Protein AF-A0A7X2IQ51-F1 (afdb_monomer_lite)

Organism: NCBI:txid2666085

Radius of gyration: 14.12 Å; chains: 1; bounding box: 24×48×23 Å

Sequence (62 aa):
MEKSADRPKHIRTDMWTREVVDQAIAAMPAIGLRQAAEFLSAMKVPPDIAVRTLVYPHRRRN

Structure (mmCIF, N/CA/C/O backbone):
data_AF-A0A7X2IQ51-F1
#
_entry.id   AF-A0A7X2IQ51-F1
#
loop_
_atom_site.group_PDB
_atom_site.id
_atom_site.type_symbol
_atom_site.label_atom_id
_atom_site.label_alt_id
_atom_site.label_comp_id
_atom_site.label_asym_id
_atom_site.label_entity_id
_atom_site.label_seq_id
_atom_site.pdbx_PDB_ins_code
_atom_site.Cartn_x
_atom_site.Cartn_y
_atom_site.Cartn_z
_atom_site.occupancy
_atom_site.B_iso_or_equiv
_atom_site.auth_seq_id
_atom_site.auth_comp_id
_atom_site.auth_asym_id
_atom_site.auth_atom_id
_atom_site.pdbx_PDB_model_num
ATOM 1 N N . MET A 1 1 ? 16.125 -41.251 10.472 1.00 42.06 1 MET A N 1
ATOM 2 C CA . MET A 1 1 ? 16.643 -40.162 9.617 1.00 42.06 1 MET A CA 1
ATOM 3 C C . MET A 1 1 ? 15.734 -38.963 9.795 1.00 42.06 1 MET A C 1
ATOM 5 O O . MET A 1 1 ? 14.568 -39.016 9.424 1.00 42.06 1 MET A O 1
ATOM 9 N N . GLU A 1 2 ? 16.249 -37.963 10.500 1.00 37.22 2 GLU A N 1
ATOM 10 C CA . GLU A 1 2 ? 15.597 -36.704 10.861 1.00 37.22 2 GLU A CA 1
ATOM 11 C C . GLU A 1 2 ? 15.110 -35.959 9.610 1.00 37.22 2 GLU A C 1
ATOM 13 O O . GLU A 1 2 ? 15.883 -35.720 8.683 1.00 37.22 2 GLU A O 1
ATOM 18 N N . LYS A 1 3 ? 13.826 -35.582 9.571 1.00 42.91 3 LYS A N 1
ATOM 19 C CA . LYS A 1 3 ? 13.335 -34.595 8.604 1.00 42.91 3 LYS A CA 1
ATOM 20 C C . LYS A 1 3 ? 13.861 -33.233 9.045 1.00 42.91 3 LYS A C 1
ATOM 22 O O . LYS A 1 3 ? 13.224 -32.561 9.853 1.00 42.91 3 LYS A O 1
ATOM 27 N N . SER A 1 4 ? 15.016 -32.834 8.524 1.00 37.78 4 SER A N 1
ATOM 28 C CA . SER A 1 4 ? 15.488 -31.457 8.625 1.00 37.78 4 SER A CA 1
ATOM 29 C C . SER A 1 4 ? 14.450 -30.558 7.966 1.00 37.78 4 SER A C 1
ATOM 31 O O . SER A 1 4 ? 14.326 -30.517 6.744 1.00 37.78 4 SER A O 1
ATOM 33 N N . ALA A 1 5 ? 13.648 -29.892 8.794 1.00 53.00 5 ALA A N 1
ATOM 34 C CA . ALA A 1 5 ? 12.778 -28.818 8.369 1.00 53.00 5 ALA A CA 1
ATOM 35 C C . ALA A 1 5 ? 13.674 -27.713 7.805 1.00 53.00 5 ALA A C 1
ATOM 37 O O . ALA A 1 5 ? 14.222 -26.906 8.560 1.00 53.00 5 ALA A O 1
ATOM 38 N N . ASP A 1 6 ? 13.840 -27.715 6.484 1.00 45.09 6 ASP A N 1
ATOM 39 C CA . ASP A 1 6 ? 14.379 -26.600 5.721 1.00 45.09 6 ASP A CA 1
ATOM 40 C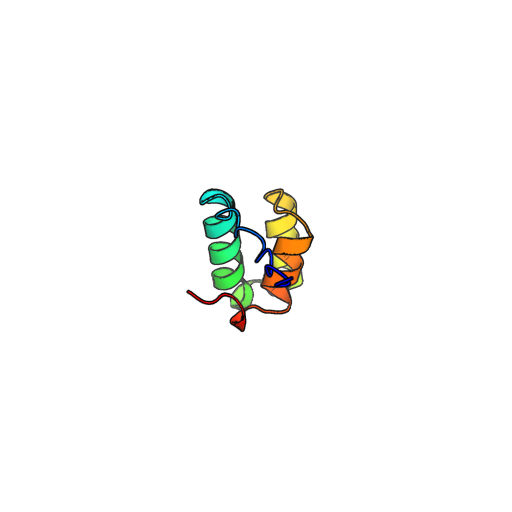 C . ASP A 1 6 ? 13.405 -25.434 5.907 1.00 45.09 6 ASP A C 1
ATOM 42 O O . ASP A 1 6 ? 12.436 -25.249 5.171 1.00 45.09 6 ASP A O 1
ATOM 46 N N . ARG A 1 7 ? 13.566 -24.713 7.021 1.00 52.12 7 ARG A N 1
ATOM 47 C CA . ARG A 1 7 ? 12.858 -23.458 7.236 1.00 52.12 7 ARG A CA 1
ATOM 48 C C . ARG A 1 7 ? 13.355 -22.571 6.107 1.00 52.12 7 ARG A C 1
ATOM 50 O O . ARG A 1 7 ? 14.568 -22.348 6.069 1.00 52.12 7 ARG A O 1
ATOM 57 N N . PRO A 1 8 ? 12.481 -22.087 5.207 1.00 50.44 8 PRO A N 1
ATOM 58 C CA . PRO A 1 8 ? 12.928 -21.259 4.104 1.00 50.44 8 PRO A CA 1
ATOM 59 C C . PRO A 1 8 ? 13.738 -20.130 4.721 1.00 50.44 8 PRO A C 1
ATOM 61 O O . PRO A 1 8 ? 13.211 -19.373 5.543 1.00 50.44 8 PRO A O 1
ATOM 64 N N . LYS A 1 9 ? 15.044 -20.092 4.415 1.00 47.22 9 LYS A N 1
ATOM 65 C CA . LYS A 1 9 ? 15.925 -18.992 4.802 1.00 47.22 9 LYS A CA 1
ATOM 66 C C . LYS A 1 9 ? 15.178 -17.748 4.373 1.00 47.22 9 LYS A C 1
ATOM 68 O O . LYS A 1 9 ? 14.972 -17.5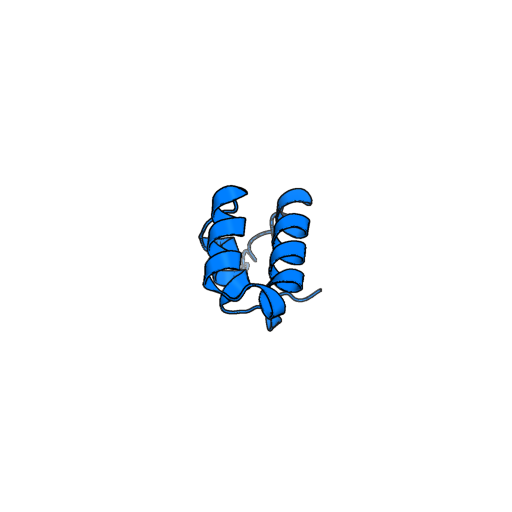49 3.180 1.00 47.22 9 LYS A O 1
ATOM 73 N N . HIS 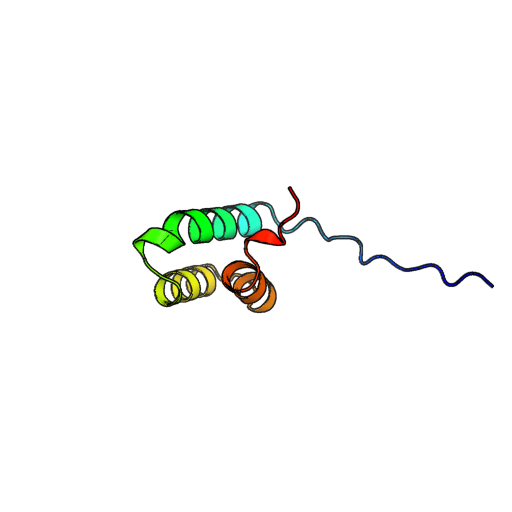A 1 10 ? 14.677 -17.000 5.351 1.00 52.41 10 HIS A N 1
ATOM 74 C CA . HIS A 1 10 ? 13.930 -15.780 5.122 1.00 52.41 10 HIS A CA 1
ATOM 75 C C . HIS A 1 10 ? 14.934 -14.860 4.438 1.00 52.41 10 HIS A C 1
ATOM 77 O O . HIS A 1 10 ? 15.773 -14.255 5.107 1.00 52.41 10 HIS A O 1
ATOM 83 N N . ILE A 1 11 ? 14.945 -14.872 3.100 1.00 51.88 11 ILE A N 1
ATOM 84 C CA . ILE A 1 11 ? 15.688 -13.919 2.291 1.00 51.88 11 ILE A CA 1
ATOM 85 C C . ILE A 1 11 ? 15.228 -12.601 2.872 1.00 51.88 11 ILE A C 1
ATOM 87 O O . ILE A 1 11 ? 14.028 -12.314 2.848 1.00 51.88 11 ILE A O 1
ATOM 91 N N . ARG A 1 12 ? 16.141 -11.907 3.559 1.00 54.62 12 ARG A N 1
ATOM 92 C CA . ARG A 1 12 ? 15.859 -10.607 4.150 1.00 54.62 12 ARG A CA 1
ATOM 93 C C . ARG A 1 12 ? 15.281 -9.802 3.002 1.00 54.62 12 ARG A C 1
ATOM 95 O O . ARG A 1 12 ? 15.999 -9.530 2.047 1.00 54.62 12 ARG A O 1
ATOM 102 N N . THR A 1 13 ? 13.968 -9.582 3.040 1.00 60.72 13 THR A N 1
ATOM 103 C CA . THR A 1 13 ? 13.269 -8.782 2.045 1.00 60.72 13 THR A CA 1
ATOM 104 C C . THR A 1 13 ? 14.085 -7.512 1.899 1.00 60.72 13 THR A C 1
ATOM 106 O O . THR A 1 13 ? 14.424 -6.909 2.919 1.00 60.72 13 THR A O 1
ATOM 109 N N . ASP A 1 14 ? 14.475 -7.204 0.663 1.00 72.44 14 ASP A N 1
ATOM 110 C CA . ASP A 1 14 ? 15.289 -6.040 0.329 1.00 72.44 14 ASP A CA 1
ATOM 111 C C . ASP A 1 14 ? 14.781 -4.821 1.118 1.00 72.44 14 ASP A C 1
ATOM 113 O O . ASP A 1 14 ? 13.561 -4.629 1.214 1.00 72.44 14 ASP A O 1
ATOM 117 N N . MET A 1 15 ? 15.680 -4.053 1.749 1.00 79.44 15 MET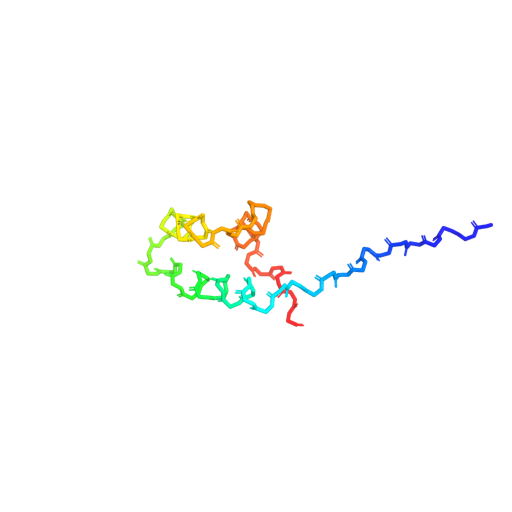 A N 1
ATOM 118 C CA . MET A 1 15 ? 15.289 -2.949 2.642 1.00 79.44 15 MET A CA 1
ATOM 119 C C . MET A 1 15 ? 14.339 -1.987 1.932 1.00 79.44 15 MET A C 1
ATOM 121 O O . MET A 1 15 ? 13.349 -1.558 2.517 1.00 79.44 15 MET A O 1
ATOM 125 N N . TRP A 1 16 ? 14.569 -1.772 0.638 1.00 84.12 16 TRP A N 1
ATOM 126 C CA . TRP A 1 16 ? 13.708 -0.955 -0.200 1.00 84.12 16 TRP A CA 1
ATOM 127 C C . TRP A 1 16 ? 12.272 -1.491 -0.281 1.00 84.12 16 TRP A C 1
ATOM 129 O O . TRP A 1 16 ? 11.305 -0.762 -0.074 1.00 84.12 16 TRP A O 1
ATOM 139 N N . THR A 1 17 ? 12.110 -2.800 -0.498 1.00 83.31 17 THR A N 1
ATOM 140 C CA . THR A 1 17 ? 10.778 -3.427 -0.531 1.00 83.31 17 THR A CA 1
ATOM 141 C C . THR A 1 17 ? 10.100 -3.336 0.836 1.00 83.31 17 THR A C 1
ATOM 143 O O . THR A 1 17 ? 8.877 -3.221 0.922 1.00 83.31 17 THR A O 1
ATOM 146 N N . ARG A 1 18 ? 10.880 -3.388 1.925 1.00 83.00 18 ARG A N 1
ATOM 147 C CA . ARG A 1 18 ? 10.352 -3.245 3.282 1.00 83.00 18 ARG A CA 1
ATOM 148 C C . ARG A 1 18 ? 9.776 -1.849 3.510 1.00 83.00 18 ARG A C 1
ATOM 150 O O . ARG A 1 18 ? 8.637 -1.774 3.957 1.00 83.00 18 ARG A O 1
ATOM 157 N N . GLU A 1 19 ? 10.517 -0.806 3.145 1.00 88.00 19 GLU A N 1
ATOM 158 C CA . GLU A 1 19 ? 10.104 0.594 3.297 1.00 88.00 19 GLU A CA 1
ATOM 159 C C . GLU A 1 19 ? 8.878 0.936 2.450 1.00 88.00 19 GLU A C 1
ATOM 161 O O . GLU A 1 19 ? 7.927 1.521 2.961 1.00 88.00 19 GLU A O 1
ATOM 166 N N . VAL A 1 20 ? 8.848 0.504 1.185 1.00 89.06 20 VAL A N 1
ATOM 167 C CA . VAL A 1 20 ? 7.689 0.706 0.299 1.00 89.06 20 VAL A CA 1
ATOM 168 C C . VAL A 1 20 ? 6.432 0.062 0.889 1.00 89.06 20 VAL A C 1
ATOM 170 O O . VAL A 1 20 ? 5.354 0.658 0.891 1.00 89.06 20 VAL A O 1
ATOM 173 N N . VAL A 1 21 ? 6.562 -1.154 1.421 1.00 86.81 21 VAL A N 1
ATOM 174 C CA . VAL A 1 21 ? 5.458 -1.846 2.092 1.00 86.81 21 VAL A CA 1
ATOM 175 C C . VAL A 1 21 ? 5.025 -1.113 3.363 1.00 86.81 21 VAL A C 1
ATOM 177 O O . VAL A 1 21 ? 3.827 -0.943 3.575 1.00 86.81 21 VAL A O 1
ATOM 180 N N . ASP A 1 22 ? 5.963 -0.654 4.189 1.00 87.94 22 ASP A N 1
ATOM 181 C CA . ASP A 1 22 ? 5.646 0.057 5.432 1.00 87.94 22 ASP A CA 1
ATOM 182 C C . ASP A 1 22 ? 4.956 1.404 5.146 1.00 87.94 22 ASP A C 1
ATOM 184 O O . ASP A 1 22 ? 3.970 1.746 5.802 1.00 87.94 22 ASP A O 1
ATOM 188 N N . GLN A 1 23 ? 5.381 2.117 4.099 1.00 88.19 23 GLN A N 1
ATOM 189 C CA . GLN A 1 23 ? 4.709 3.322 3.612 1.00 88.19 23 GLN A CA 1
ATOM 190 C C . GLN A 1 23 ? 3.284 3.022 3.128 1.00 88.19 23 GLN A C 1
ATOM 192 O O . GLN A 1 23 ? 2.358 3.766 3.452 1.00 88.19 23 GLN A O 1
ATOM 197 N N . ALA A 1 24 ? 3.084 1.920 2.397 1.00 88.94 24 ALA A N 1
ATOM 198 C CA . ALA A 1 24 ? 1.756 1.506 1.954 1.00 88.94 24 ALA A CA 1
ATOM 199 C C . ALA A 1 24 ? 0.833 1.191 3.144 1.00 88.94 24 ALA A C 1
ATOM 201 O O . ALA A 1 24 ? -0.310 1.642 3.157 1.00 88.94 24 ALA A O 1
ATOM 202 N N . ILE A 1 25 ? 1.329 0.483 4.167 1.00 85.38 25 ILE A N 1
ATOM 203 C CA . ILE A 1 25 ? 0.571 0.183 5.395 1.00 85.38 25 ILE A CA 1
ATOM 204 C C . ILE A 1 25 ? 0.207 1.472 6.140 1.00 85.38 25 ILE A C 1
ATOM 206 O O . ILE A 1 25 ? -0.928 1.621 6.588 1.00 85.38 25 ILE A O 1
ATOM 210 N N . ALA A 1 26 ? 1.145 2.413 6.265 1.00 88.81 26 ALA A N 1
ATOM 211 C CA . ALA A 1 26 ? 0.894 3.684 6.938 1.00 88.81 26 ALA A CA 1
ATOM 212 C C . ALA A 1 26 ? -0.136 4.547 6.188 1.00 88.81 26 ALA A C 1
ATOM 214 O O . ALA A 1 26 ? -0.955 5.215 6.815 1.00 88.81 26 ALA A O 1
ATOM 215 N N . ALA A 1 27 ? -0.119 4.512 4.853 1.00 86.88 27 ALA A N 1
ATOM 216 C CA . ALA A 1 27 ? -1.046 5.264 4.012 1.00 86.88 27 ALA A CA 1
ATOM 217 C C . ALA A 1 27 ? -2.421 4.590 3.863 1.00 86.88 27 ALA A C 1
ATOM 219 O O . ALA A 1 27 ? -3.409 5.279 3.606 1.00 86.88 27 ALA A O 1
ATOM 220 N N . MET A 1 28 ? -2.511 3.265 4.039 1.00 85.50 28 MET A N 1
ATOM 221 C CA . MET A 1 28 ? -3.730 2.469 3.837 1.00 85.50 28 MET A CA 1
ATOM 222 C C . MET A 1 28 ? -4.994 3.042 4.505 1.00 85.50 28 MET A C 1
ATOM 224 O O . MET A 1 28 ? -6.022 3.077 3.828 1.00 85.50 28 MET A O 1
ATOM 228 N N . PRO A 1 29 ? -4.975 3.509 5.772 1.00 85.44 29 PRO A N 1
ATOM 229 C CA . PRO A 1 29 ? -6.159 4.095 6.407 1.00 85.44 29 PRO A CA 1
ATOM 230 C C . PRO A 1 29 ? -6.673 5.366 5.719 1.00 85.44 29 PRO A C 1
ATOM 232 O O . PRO A 1 29 ? -7.857 5.669 5.820 1.00 85.44 29 PRO A O 1
ATOM 235 N N . ALA A 1 30 ? -5.802 6.103 5.026 1.00 89.88 30 ALA A N 1
ATOM 236 C CA . ALA A 1 30 ? -6.148 7.349 4.348 1.00 89.88 30 ALA A CA 1
ATOM 237 C C . ALA A 1 30 ? -6.597 7.132 2.891 1.00 89.88 30 ALA A C 1
ATOM 239 O O . ALA A 1 30 ? -7.532 7.787 2.440 1.00 89.88 30 ALA A O 1
ATOM 240 N N . ILE A 1 31 ? -5.941 6.222 2.160 1.00 89.31 31 ILE A N 1
ATOM 241 C CA . ILE A 1 31 ? -6.142 6.026 0.707 1.00 89.31 31 ILE A CA 1
ATOM 242 C C . ILE A 1 31 ? -7.001 4.792 0.367 1.00 89.31 31 ILE A C 1
ATOM 244 O O . ILE A 1 31 ? -7.532 4.648 -0.734 1.00 89.31 31 ILE A O 1
ATOM 248 N N . GLY A 1 32 ? -7.160 3.875 1.322 1.00 88.50 32 GLY A N 1
ATOM 249 C CA . GLY A 1 32 ? -7.885 2.623 1.142 1.00 88.50 32 GLY A CA 1
ATOM 250 C C . GLY A 1 32 ? -7.099 1.538 0.392 1.00 88.50 32 GLY A C 1
ATOM 251 O O . GLY A 1 32 ? -6.023 1.747 -0.169 1.00 88.50 32 GLY A O 1
ATOM 252 N N . LEU A 1 33 ? -7.665 0.328 0.383 1.00 86.88 33 LEU A N 1
ATOM 253 C CA . LEU A 1 33 ? -6.993 -0.890 -0.090 1.00 86.88 33 LEU A CA 1
ATOM 254 C C . LEU A 1 33 ? -6.635 -0.851 -1.585 1.00 86.88 33 LEU A C 1
ATOM 256 O O . LEU A 1 33 ? -5.565 -1.308 -1.979 1.00 86.88 33 LEU A O 1
ATOM 260 N N . ARG A 1 34 ? -7.517 -0.290 -2.420 1.00 88.88 34 ARG A N 1
ATOM 261 C CA . ARG A 1 34 ? -7.303 -0.207 -3.871 1.00 88.88 34 ARG A CA 1
ATOM 262 C C . ARG A 1 34 ? -6.107 0.682 -4.215 1.00 88.88 34 ARG A C 1
ATOM 264 O O . ARG A 1 34 ? -5.232 0.247 -4.955 1.00 88.88 34 ARG A O 1
ATOM 271 N N . GLN A 1 35 ? -6.045 1.889 -3.651 1.00 88.94 35 GLN A N 1
ATOM 272 C CA . GLN A 1 35 ? -4.937 2.814 -3.909 1.00 88.94 35 GLN A CA 1
ATOM 273 C C . GLN A 1 35 ? -3.621 2.293 -3.321 1.00 88.94 35 GLN A C 1
ATOM 275 O O . GLN A 1 35 ? -2.574 2.439 -3.946 1.00 88.94 35 GLN A O 1
ATOM 280 N N . ALA A 1 36 ? -3.662 1.601 -2.178 1.00 89.12 36 ALA A N 1
ATOM 281 C CA . ALA A 1 36 ? -2.485 0.920 -1.643 1.00 89.12 36 ALA A CA 1
ATOM 282 C C . ALA A 1 36 ? -1.974 -0.195 -2.580 1.00 89.12 36 ALA A C 1
ATOM 284 O O . ALA A 1 36 ? -0.768 -0.313 -2.795 1.00 89.12 36 ALA A O 1
ATOM 285 N N . ALA A 1 37 ? -2.868 -0.983 -3.186 1.00 88.06 37 ALA A N 1
ATOM 286 C CA . ALA A 1 37 ? -2.494 -2.000 -4.172 1.00 88.06 37 ALA A CA 1
ATOM 287 C C . ALA A 1 37 ? -1.886 -1.384 -5.445 1.00 88.06 37 ALA A C 1
ATOM 289 O O . ALA A 1 37 ? -0.877 -1.877 -5.953 1.00 88.06 37 ALA A O 1
ATOM 290 N N . GLU A 1 38 ? -2.469 -0.288 -5.936 1.00 90.38 38 GLU A N 1
ATOM 291 C CA . GLU A 1 38 ? -1.960 0.459 -7.090 1.00 90.38 38 GLU A CA 1
ATOM 292 C C . GLU A 1 38 ? -0.558 1.028 -6.813 1.00 90.38 38 GLU A C 1
ATOM 294 O O . GLU A 1 38 ? 0.337 0.871 -7.645 1.00 90.38 38 GLU A O 1
ATOM 299 N N . PHE A 1 39 ? -0.326 1.591 -5.623 1.00 90.38 39 PHE A N 1
ATOM 300 C CA . PHE A 1 39 ? 0.990 2.073 -5.194 1.00 90.38 39 PHE A CA 1
ATOM 301 C C . PHE A 1 39 ? 2.041 0.953 -5.168 1.00 90.38 39 PHE A C 1
ATOM 303 O O . PHE A 1 39 ? 3.112 1.096 -5.755 1.00 90.38 39 PHE A O 1
ATOM 310 N N . LEU A 1 40 ? 1.729 -0.198 -4.563 1.00 89.44 40 LEU A N 1
ATOM 311 C CA . LEU A 1 40 ? 2.648 -1.344 -4.515 1.00 89.44 40 LEU A CA 1
ATOM 312 C C . LEU A 1 40 ? 2.976 -1.883 -5.918 1.00 89.44 40 LEU A C 1
ATOM 314 O O . LEU A 1 40 ? 4.128 -2.218 -6.202 1.00 89.44 40 LEU A O 1
ATOM 318 N N . SER A 1 41 ? 1.983 -1.915 -6.811 1.00 88.25 41 SER A N 1
ATOM 319 C CA . SER A 1 41 ? 2.169 -2.302 -8.213 1.00 88.25 41 SER A CA 1
ATOM 320 C C . SER A 1 41 ? 3.043 -1.300 -8.977 1.00 88.25 41 SER A C 1
ATOM 322 O O . SER A 1 41 ? 3.926 -1.700 -9.742 1.00 88.25 41 SER A O 1
ATOM 324 N N . ALA A 1 42 ? 2.832 0.003 -8.764 1.00 91.75 42 ALA A N 1
ATOM 325 C CA . ALA A 1 42 ? 3.646 1.061 -9.362 1.00 91.75 42 ALA A CA 1
ATOM 326 C C . ALA A 1 42 ? 5.111 0.959 -8.9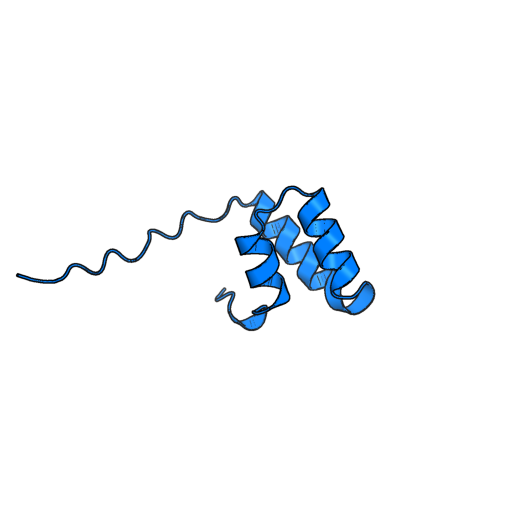13 1.00 91.75 42 ALA A C 1
ATOM 328 O O . ALA A 1 42 ? 6.024 1.080 -9.729 1.00 91.75 42 ALA A O 1
ATOM 329 N N . MET A 1 43 ? 5.322 0.615 -7.642 1.00 91.75 43 MET A N 1
ATOM 330 C CA . MET A 1 43 ? 6.631 0.392 -7.035 1.00 91.75 43 MET A CA 1
ATOM 331 C C . MET A 1 43 ? 7.213 -0.999 -7.324 1.00 91.75 43 MET A C 1
ATOM 333 O O . MET A 1 43 ? 8.141 -1.419 -6.649 1.00 91.75 43 MET A O 1
ATOM 337 N N . LYS A 1 44 ? 6.695 -1.749 -8.308 1.00 88.75 44 LYS A N 1
ATOM 338 C CA . LYS A 1 44 ? 7.241 -3.057 -8.732 1.00 88.75 44 LYS A CA 1
ATOM 339 C C . LYS A 1 44 ? 7.416 -4.070 -7.588 1.00 88.75 44 LYS A C 1
ATOM 341 O O . LYS A 1 44 ? 8.247 -4.973 -7.682 1.00 88.75 44 LYS A O 1
ATOM 346 N N . VAL A 1 45 ? 6.620 -3.951 -6.525 1.00 84.75 45 VAL A N 1
ATOM 347 C CA . VAL A 1 45 ? 6.633 -4.916 -5.426 1.00 84.75 45 VAL A CA 1
ATOM 348 C C . VAL A 1 45 ? 6.027 -6.231 -5.931 1.00 84.75 45 VAL A C 1
ATOM 350 O O . VAL A 1 45 ? 4.972 -6.206 -6.569 1.00 84.75 45 VAL A O 1
ATOM 353 N N . PRO A 1 46 ? 6.652 -7.389 -5.651 1.00 83.12 46 PRO A N 1
ATOM 354 C CA . PRO A 1 46 ? 6.105 -8.681 -6.040 1.00 83.12 46 PRO A CA 1
ATOM 355 C C . PRO A 1 46 ? 4.657 -8.878 -5.553 1.00 83.12 46 PRO A C 1
ATOM 357 O O . PRO A 1 46 ? 4.363 -8.556 -4.393 1.00 83.12 46 PRO A O 1
ATOM 360 N N . PRO A 1 47 ? 3.762 -9.459 -6.378 1.00 80.88 47 PRO A N 1
ATOM 361 C CA . PRO A 1 47 ? 2.347 -9.618 -6.038 1.00 80.88 47 PRO A CA 1
ATOM 362 C C . PRO A 1 47 ? 2.134 -10.390 -4.734 1.00 80.88 47 PRO A C 1
ATOM 364 O O . PRO A 1 47 ? 1.309 -9.999 -3.914 1.00 80.88 47 PRO A O 1
ATOM 367 N N . ASP A 1 48 ? 2.930 -11.434 -4.485 1.00 81.69 48 ASP A N 1
ATOM 368 C CA . ASP A 1 48 ? 2.867 -12.229 -3.255 1.00 81.69 48 ASP A CA 1
ATOM 369 C C . ASP A 1 48 ? 3.136 -11.401 -1.991 1.00 81.69 48 ASP A C 1
ATOM 371 O O . ASP A 1 48 ? 2.530 -11.629 -0.941 1.00 81.69 48 ASP A O 1
ATOM 375 N N . ILE A 1 49 ? 4.038 -10.417 -2.081 1.00 80.50 49 ILE A N 1
ATOM 376 C CA . ILE A 1 49 ? 4.364 -9.514 -0.972 1.00 80.50 49 ILE A CA 1
ATOM 377 C C . ILE A 1 49 ? 3.242 -8.491 -0.796 1.00 80.50 49 ILE A C 1
ATOM 379 O O . ILE A 1 49 ? 2.821 -8.243 0.335 1.00 80.50 49 ILE A O 1
ATOM 383 N N . ALA A 1 50 ? 2.717 -7.944 -1.893 1.00 83.62 50 ALA A N 1
ATOM 384 C CA . ALA A 1 50 ? 1.604 -7.004 -1.852 1.00 83.62 50 ALA A CA 1
ATOM 385 C C . ALA A 1 50 ? 0.339 -7.640 -1.250 1.00 83.62 50 ALA A C 1
ATOM 387 O O . ALA A 1 50 ? -0.240 -7.097 -0.313 1.00 83.62 50 ALA A O 1
ATOM 388 N N . VAL A 1 51 ? -0.037 -8.844 -1.691 1.00 82.94 51 VAL A N 1
ATOM 389 C CA . VAL A 1 51 ? -1.187 -9.585 -1.146 1.00 82.94 51 VAL A CA 1
ATOM 390 C C . VAL A 1 51 ? -0.981 -9.906 0.332 1.00 82.94 51 VAL A C 1
ATOM 392 O O . V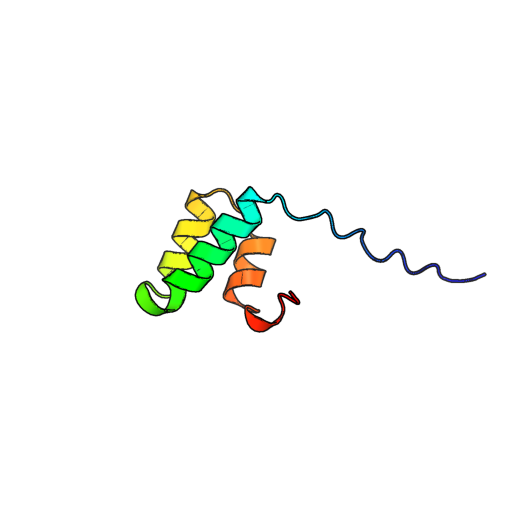AL A 1 51 ? -1.884 -9.688 1.136 1.00 82.94 51 VAL A O 1
ATOM 395 N N . ARG A 1 52 ? 0.212 -10.364 0.735 1.00 82.19 52 ARG A N 1
ATOM 396 C CA . ARG A 1 52 ? 0.516 -10.590 2.159 1.00 82.19 52 ARG A CA 1
ATOM 397 C C . ARG A 1 52 ? 0.365 -9.322 2.993 1.00 82.19 52 ARG A C 1
ATOM 399 O O . ARG A 1 52 ? -0.155 -9.400 4.101 1.00 82.19 52 ARG A O 1
ATOM 406 N N . THR A 1 53 ? 0.800 -8.188 2.456 1.00 77.69 53 THR A N 1
ATOM 407 C CA . THR A 1 53 ? 0.715 -6.878 3.112 1.00 77.69 53 THR A CA 1
ATOM 408 C C . THR A 1 53 ? -0.737 -6.454 3.319 1.00 77.69 53 THR A C 1
ATOM 410 O O . THR A 1 53 ? -1.111 -6.063 4.420 1.00 77.69 53 THR A O 1
ATOM 413 N N . LEU A 1 54 ? -1.560 -6.575 2.277 1.00 79.00 54 LEU A N 1
ATOM 414 C CA . LEU A 1 54 ? -2.951 -6.121 2.287 1.00 79.00 54 LEU A CA 1
ATOM 415 C C . LEU A 1 54 ? -3.883 -7.065 3.063 1.00 79.00 54 LEU A C 1
ATOM 417 O O . LEU A 1 54 ? -4.806 -6.603 3.727 1.00 79.00 54 LEU A O 1
ATOM 421 N N . VAL A 1 55 ? -3.657 -8.381 2.983 1.00 80.62 55 VAL A N 1
ATOM 422 C CA . VAL A 1 55 ? -4.539 -9.404 3.578 1.00 80.62 55 VAL A CA 1
ATOM 423 C C . VAL A 1 55 ? -4.126 -9.762 5.008 1.00 80.62 55 VAL A C 1
ATOM 425 O O . VAL A 1 55 ? -4.978 -10.072 5.837 1.00 80.62 55 VAL A O 1
ATOM 428 N N . TYR A 1 56 ? -2.827 -9.716 5.325 1.00 73.00 56 TYR A N 1
ATOM 429 C CA . TYR A 1 56 ? -2.294 -10.137 6.624 1.00 73.00 56 TYR A CA 1
ATOM 430 C C . TYR A 1 56 ? -1.351 -9.096 7.253 1.00 73.00 56 TYR A C 1
ATOM 432 O O . TYR A 1 56 ? -0.211 -9.438 7.597 1.00 73.00 56 TYR A O 1
ATOM 440 N N . PRO A 1 57 ? -1.807 -7.851 7.486 1.00 65.44 57 PRO A N 1
ATOM 441 C CA . PRO A 1 57 ? -0.960 -6.797 8.050 1.00 65.44 57 PRO A CA 1
ATOM 442 C C . PRO A 1 57 ? -0.392 -7.179 9.429 1.00 65.44 57 PRO A C 1
ATOM 444 O O . PRO A 1 57 ? 0.769 -6.912 9.725 1.00 65.44 57 PRO A O 1
ATOM 447 N N . HIS A 1 58 ? -1.157 -7.916 10.244 1.00 64.88 58 HIS A N 1
ATOM 448 C CA . HIS A 1 58 ? -0.754 -8.355 11.589 1.00 64.88 58 HIS A CA 1
ATOM 449 C C . HIS A 1 58 ? 0.235 -9.530 11.617 1.00 64.88 58 HIS A C 1
ATOM 451 O O . HIS A 1 58 ? 0.728 -9.897 12.681 1.00 64.88 58 HIS A O 1
ATOM 457 N N . ARG A 1 59 ? 0.517 -10.163 10.470 1.00 61.06 59 ARG A N 1
ATOM 458 C CA . ARG A 1 59 ? 1.400 -11.339 10.399 1.00 61.06 59 ARG A CA 1
ATOM 459 C C . ARG A 1 59 ? 2.860 -10.968 10.121 1.00 61.06 59 ARG A C 1
ATOM 461 O O . ARG A 1 59 ? 3.719 -11.853 10.148 1.00 61.06 59 ARG A O 1
ATOM 468 N N . ARG A 1 60 ? 3.167 -9.679 9.907 1.00 59.47 60 ARG A N 1
ATOM 469 C CA . ARG A 1 60 ? 4.540 -9.154 9.965 1.00 59.47 60 ARG A CA 1
ATOM 470 C C . ARG A 1 60 ? 4.997 -9.150 11.425 1.00 59.47 60 ARG A C 1
ATOM 472 O O . ARG A 1 60 ? 4.755 -8.217 12.178 1.00 59.47 60 ARG A O 1
ATOM 479 N N . ARG A 1 61 ? 5.629 -10.248 11.831 1.00 54.69 61 ARG A N 1
ATOM 480 C CA . ARG A 1 61 ? 6.341 -10.351 13.105 1.00 54.69 61 ARG A CA 1
ATOM 481 C C . ARG A 1 61 ? 7.589 -9.463 13.001 1.00 54.69 61 ARG A C 1
ATOM 483 O O . ARG A 1 61 ? 8.439 -9.752 12.161 1.00 54.69 61 ARG A O 1
ATOM 490 N N . ASN A 1 62 ? 7.610 -8.372 13.773 1.00 53.47 62 ASN A N 1
ATOM 491 C CA . ASN A 1 62 ? 8.747 -7.449 13.904 1.00 53.47 62 ASN A CA 1
ATOM 492 C C . ASN A 1 62 ? 10.053 -8.181 14.216 1.00 53.47 62 ASN A C 1
ATOM 494 O O . ASN A 1 62 ? 10.007 -9.128 15.038 1.00 53.47 62 ASN A O 1
#

Secondary structure (DSSP, 8-state):
--------------HHHHHHHHHHHHHHHHHHHHHHHHHHHHTT--HHHHHHHHH-GGG---

Foldseek 3Di:
DDPPPPPPPPPPPPVVLVVQLVVLLVCCVPPHLVVSLVSCVVVVNDPVSSCCSSVPVPPPDD

pLDDT: mean 75.16, std 16.53, range [37.22, 91.75]